Protein AF-A0A6A7SG89-F1 (afdb_monomer_lite)

pLDDT: mean 86.9, std 17.3, range [41.78, 98.25]

InterPro domains:
  IPR036148 MmgE/PrpD superfamily [SSF103378] (22-86)
  IPR042183 MmgE/PrpD superfamily, domain 1 [G3DSA:1.10.4100.10] (7-88)

Secondary structure (DSSP, 8-state):
-PPPP-----TT------PPPPP----SS-TTSGGGHHHHHHHHHHHHHHHHHTTS-HHHHHHHHHHHH-HHHHHHS-HHHHHHTT--

Structure (mmCIF, N/CA/C/O backbone):
data_AF-A0A6A7SG89-F1
#
_entry.id   AF-A0A6A7SG89-F1
#
loop_
_atom_site.group_PDB
_atom_site.id
_atom_site.type_symbol
_atom_site.label_atom_id
_atom_site.label_alt_id
_atom_site.label_comp_id
_atom_site.label_asym_id
_atom_site.label_entity_id
_atom_site.label_seq_id
_atom_site.pdbx_PDB_ins_code
_atom_site.Cartn_x
_atom_site.Cartn_y
_atom_site.Cartn_z
_atom_site.occupancy
_atom_site.B_iso_or_equiv
_atom_site.auth_seq_id
_atom_site.auth_comp_id
_atom_site.auth_asym_id
_atom_site.auth_atom_id
_atom_site.pdbx_PDB_model_num
ATOM 1 N N . MET A 1 1 ? 32.819 -11.200 -41.557 1.00 42.00 1 MET A N 1
ATOM 2 C CA . MET A 1 1 ? 34.092 -10.653 -41.039 1.00 42.00 1 MET A CA 1
ATOM 3 C C . MET A 1 1 ? 34.032 -10.762 -39.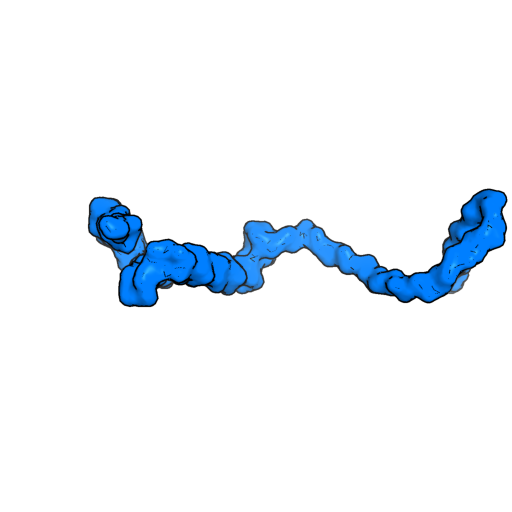522 1.00 42.00 1 MET A C 1
ATOM 5 O O . MET A 1 1 ? 33.158 -10.143 -38.935 1.00 42.00 1 MET A O 1
ATOM 9 N N . ALA A 1 2 ? 34.827 -11.647 -38.918 1.00 41.78 2 ALA A N 1
ATOM 10 C CA . ALA A 1 2 ? 34.803 -11.912 -37.478 1.00 41.78 2 ALA A CA 1
ATOM 11 C C . ALA A 1 2 ? 35.725 -10.923 -36.747 1.00 41.78 2 ALA A C 1
ATOM 13 O O . ALA A 1 2 ? 36.898 -10.806 -37.097 1.00 41.78 2 ALA A O 1
ATOM 14 N N . THR A 1 3 ? 35.194 -10.194 -35.769 1.00 48.75 3 THR A N 1
ATOM 15 C CA . THR A 1 3 ? 35.957 -9.267 -34.922 1.00 48.75 3 THR A CA 1
ATOM 16 C C . THR A 1 3 ? 36.855 -10.069 -33.968 1.00 48.75 3 THR A C 1
ATOM 18 O O . THR A 1 3 ? 36.358 -11.009 -33.344 1.00 48.75 3 THR A O 1
ATOM 21 N N . PRO A 1 4 ? 38.156 -9.753 -33.832 1.00 49.81 4 PRO A N 1
ATOM 22 C CA . PRO A 1 4 ? 39.041 -10.479 -32.923 1.00 49.81 4 PRO A CA 1
ATOM 23 C C . PRO A 1 4 ? 38.704 -10.161 -31.454 1.00 49.81 4 PRO A C 1
ATOM 25 O O . PRO A 1 4 ? 38.203 -9.070 -31.165 1.00 49.81 4 PRO A O 1
ATOM 28 N N . PRO A 1 5 ? 38.972 -11.080 -30.506 1.00 50.81 5 PRO A N 1
ATOM 29 C CA . PRO A 1 5 ? 38.759 -10.812 -29.092 1.00 50.81 5 PRO A CA 1
ATOM 30 C C . PRO A 1 5 ? 39.749 -9.748 -28.602 1.00 50.81 5 PRO A C 1
ATOM 32 O O . PRO A 1 5 ? 40.933 -9.766 -28.939 1.00 50.81 5 PRO A O 1
ATOM 35 N N . LEU A 1 6 ? 39.248 -8.811 -27.798 1.00 53.25 6 LEU A N 1
ATOM 36 C CA . LEU A 1 6 ? 40.036 -7.749 -27.186 1.00 53.25 6 LEU A CA 1
ATOM 37 C C . LEU A 1 6 ? 40.953 -8.361 -26.112 1.00 53.25 6 LEU A C 1
ATOM 39 O O . LEU A 1 6 ? 40.528 -8.576 -24.977 1.00 53.25 6 LEU A O 1
ATOM 43 N N . THR A 1 7 ? 42.205 -8.670 -26.454 1.00 53.56 7 THR A N 1
ATOM 44 C CA . THR A 1 7 ? 43.186 -9.114 -25.455 1.00 53.56 7 THR A CA 1
ATOM 45 C C . THR A 1 7 ? 43.642 -7.913 -24.632 1.00 53.56 7 THR A C 1
ATOM 47 O O . THR A 1 7 ? 44.591 -7.218 -24.998 1.00 53.56 7 THR A O 1
ATOM 50 N N . ALA A 1 8 ? 42.967 -7.659 -23.512 1.00 50.38 8 ALA A N 1
ATOM 51 C CA . ALA A 1 8 ? 43.426 -6.706 -22.509 1.00 50.38 8 ALA A CA 1
ATOM 52 C C . ALA A 1 8 ? 44.775 -7.182 -21.938 1.00 50.38 8 ALA A C 1
ATOM 54 O O . ALA A 1 8 ? 44.833 -8.154 -21.187 1.00 50.38 8 ALA A O 1
ATOM 55 N N . HIS A 1 9 ? 45.866 -6.522 -22.330 1.00 47.78 9 HIS A N 1
ATOM 56 C CA . HIS A 1 9 ? 47.188 -6.735 -21.744 1.00 47.78 9 HIS A CA 1
ATOM 57 C C . HIS A 1 9 ? 47.370 -5.756 -20.579 1.00 47.78 9 HIS A C 1
ATOM 59 O O . HIS A 1 9 ? 47.338 -4.543 -20.774 1.00 47.78 9 HIS A O 1
ATOM 65 N N . ASN A 1 10 ? 47.554 -6.289 -19.372 1.00 51.75 10 ASN A N 1
ATOM 66 C CA . ASN A 1 10 ? 48.020 -5.545 -18.201 1.00 51.75 10 ASN A CA 1
ATOM 67 C C . ASN A 1 10 ? 49.568 -5.551 -18.208 1.00 51.75 10 ASN A C 1
ATOM 69 O O . ASN A 1 10 ? 50.130 -6.622 -18.456 1.00 51.75 10 ASN A O 1
ATOM 73 N N . PRO A 1 11 ? 50.277 -4.434 -17.948 1.00 54.34 11 PRO A N 1
ATOM 74 C CA . PRO A 1 11 ? 51.745 -4.362 -18.018 1.00 54.34 11 PRO A CA 1
ATOM 75 C C . PRO A 1 11 ? 52.550 -5.308 -17.100 1.00 54.34 11 PRO A C 1
ATOM 77 O O . PRO A 1 11 ? 53.755 -5.418 -17.291 1.00 54.34 11 PRO A O 1
ATOM 80 N N . GLU A 1 12 ? 51.940 -6.023 -16.146 1.00 58.59 12 GLU A N 1
ATOM 81 C CA . GLU A 1 12 ? 52.677 -6.775 -15.108 1.00 58.59 12 GLU A CA 1
ATOM 82 C C . GLU A 1 12 ? 52.615 -8.313 -15.195 1.00 58.59 12 GLU A C 1
ATOM 84 O O . GLU A 1 12 ? 52.946 -9.000 -14.232 1.00 58.59 12 GLU A O 1
ATOM 89 N N . GLY A 1 13 ? 52.209 -8.900 -16.328 1.00 55.47 13 GLY A N 1
ATOM 90 C CA . GLY A 1 13 ? 52.454 -10.327 -16.631 1.00 55.47 13 GLY A CA 1
ATOM 91 C C . GLY A 1 13 ? 51.863 -11.382 -15.672 1.00 55.47 13 GLY A C 1
ATOM 92 O O . GLY A 1 13 ? 52.031 -12.579 -15.902 1.00 55.47 13 GLY A O 1
ATOM 93 N N . THR A 1 14 ? 51.139 -10.986 -14.625 1.00 62.41 14 THR A N 1
ATOM 94 C CA . THR A 1 14 ? 50.559 -11.907 -13.646 1.00 62.41 14 THR A CA 1
ATOM 95 C C . THR A 1 14 ? 49.186 -12.350 -14.130 1.00 62.41 14 THR A C 1
ATOM 97 O O . THR A 1 14 ? 48.220 -11.585 -14.142 1.00 62.41 14 THR A O 1
ATOM 100 N N . ARG A 1 15 ? 49.104 -13.609 -14.569 1.00 55.84 15 ARG A N 1
ATOM 101 C CA . ARG A 1 15 ? 47.860 -14.257 -14.990 1.00 55.84 15 ARG A CA 1
ATOM 102 C C . ARG A 1 15 ? 46.974 -14.446 -13.752 1.00 55.84 15 ARG A C 1
ATOM 104 O O . ARG A 1 15 ? 47.202 -15.358 -12.963 1.00 55.84 15 ARG A O 1
ATOM 111 N N . LEU A 1 16 ? 45.983 -13.570 -13.572 1.00 61.97 16 LEU A N 1
ATOM 112 C CA . LEU A 1 16 ? 44.913 -13.773 -12.592 1.00 61.97 16 LEU A CA 1
ATOM 113 C C . LEU A 1 16 ? 44.238 -15.136 -12.861 1.00 61.97 16 LEU A C 1
ATOM 115 O O . LEU A 1 16 ? 44.115 -15.522 -14.031 1.00 61.97 16 LEU A O 1
ATOM 119 N N . PRO A 1 17 ? 43.824 -15.891 -11.824 1.00 69.31 17 PRO A N 1
ATOM 120 C CA . PRO A 1 17 ? 43.144 -17.170 -12.016 1.00 69.31 17 PRO A CA 1
ATOM 121 C C . PRO A 1 17 ? 41.879 -16.977 -12.862 1.00 69.31 17 PRO A C 1
ATOM 123 O O . PRO A 1 17 ? 41.266 -15.912 -12.834 1.00 69.31 17 PRO A O 1
ATOM 126 N N . ALA A 1 18 ? 41.488 -18.002 -13.623 1.00 67.44 18 ALA A N 1
ATOM 127 C CA . ALA A 1 18 ? 40.298 -17.962 -14.470 1.00 67.44 18 ALA A CA 1
ATOM 128 C C . ALA A 1 18 ? 39.026 -17.846 -13.608 1.00 67.44 18 ALA A C 1
ATOM 130 O O . ALA A 1 18 ? 38.427 -18.846 -13.216 1.00 67.44 18 ALA A O 1
ATOM 131 N N . VAL A 1 19 ? 38.628 -16.617 -13.280 1.00 77.44 19 VAL A N 1
ATOM 132 C CA . VAL A 1 19 ? 37.381 -16.329 -12.570 1.00 77.44 19 VAL A CA 1
ATOM 133 C C . VAL A 1 19 ? 36.237 -16.357 -13.580 1.00 77.44 19 VAL A C 1
ATOM 135 O O . VAL A 1 19 ? 36.295 -15.701 -14.620 1.00 77.44 19 VAL A O 1
ATOM 138 N N . ARG A 1 20 ? 35.181 -17.122 -13.284 1.00 82.12 20 ARG A N 1
ATOM 139 C CA . ARG A 1 20 ? 33.937 -17.088 -14.062 1.00 82.12 20 ARG A CA 1
ATOM 140 C C . ARG A 1 20 ? 33.268 -15.731 -13.843 1.00 82.12 20 ARG A C 1
ATOM 142 O O . ARG A 1 20 ? 32.864 -15.419 -12.728 1.00 82.12 20 ARG A O 1
ATOM 149 N N . VAL A 1 21 ? 33.142 -14.945 -14.905 1.00 84.75 21 VAL A N 1
ATOM 150 C CA . VAL A 1 21 ? 32.401 -13.678 -14.904 1.00 84.75 21 VAL A CA 1
ATOM 151 C C . VAL A 1 21 ? 30.983 -13.968 -15.395 1.00 84.75 21 VAL A C 1
ATOM 153 O O . VAL A 1 21 ? 30.813 -14.723 -16.352 1.00 84.75 21 VAL A O 1
ATOM 156 N N . SER A 1 22 ? 29.966 -13.435 -14.715 1.00 89.31 22 SER A N 1
ATOM 157 C CA . SER A 1 22 ? 28.583 -13.522 -15.193 1.00 89.31 22 SER A CA 1
ATOM 158 C C . SER A 1 22 ? 28.385 -12.636 -16.419 1.00 89.31 22 SER A C 1
ATOM 160 O O . SER A 1 22 ? 29.073 -11.626 -16.580 1.00 89.31 22 SER A O 1
ATOM 162 N N . ASP A 1 23 ? 27.393 -12.960 -17.241 1.00 91.25 23 ASP A N 1
ATOM 163 C CA . ASP A 1 23 ? 27.012 -12.088 -18.345 1.00 91.25 23 ASP A CA 1
ATOM 164 C C . ASP A 1 23 ? 26.607 -10.700 -17.839 1.00 91.25 23 ASP A C 1
ATOM 166 O O . ASP A 1 23 ? 26.107 -10.518 -16.721 1.00 91.25 23 ASP A O 1
ATOM 170 N N . ARG A 1 24 ? 26.840 -9.692 -18.678 1.00 89.88 24 ARG A N 1
ATOM 171 C CA . ARG A 1 24 ? 26.457 -8.317 -18.374 1.00 89.88 24 ARG A CA 1
ATOM 172 C C . ARG A 1 24 ? 24.938 -8.186 -18.478 1.00 89.88 24 ARG A C 1
ATOM 174 O O . ARG A 1 24 ? 24.390 -8.212 -19.574 1.00 89.88 24 ARG A O 1
ATOM 181 N N . VAL A 1 25 ? 24.277 -7.981 -17.342 1.00 92.12 25 VAL A N 1
ATOM 182 C CA . VAL A 1 25 ? 22.840 -7.686 -17.281 1.00 92.12 25 VAL A CA 1
ATOM 183 C C . VAL A 1 25 ? 22.634 -6.173 -17.309 1.00 92.12 25 VAL A C 1
ATOM 185 O O . VAL A 1 25 ? 23.158 -5.456 -16.456 1.00 92.12 25 VAL A O 1
ATOM 188 N N . ALA A 1 26 ? 21.880 -5.684 -18.291 1.00 91.69 26 ALA A N 1
ATOM 189 C CA . ALA A 1 26 ? 21.421 -4.301 -18.339 1.00 91.69 26 ALA A CA 1
ATOM 190 C C . ALA A 1 26 ? 20.004 -4.198 -17.753 1.00 91.69 26 ALA A C 1
ATOM 192 O O . ALA A 1 26 ? 19.176 -5.085 -17.948 1.00 91.69 26 ALA A O 1
ATOM 193 N N . VAL A 1 27 ? 19.749 -3.131 -16.992 1.00 92.75 27 VAL A N 1
ATOM 194 C CA . VAL A 1 27 ? 18.421 -2.793 -16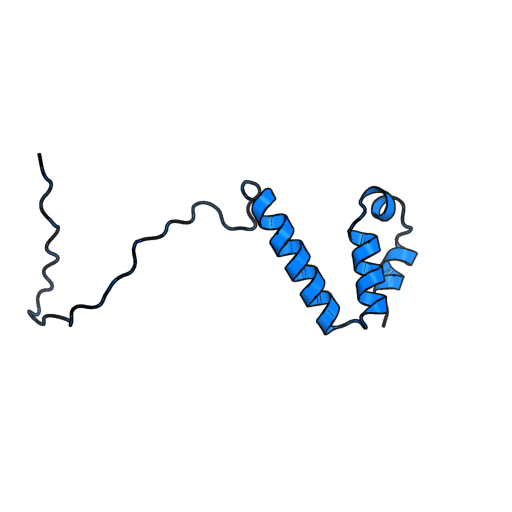.463 1.00 92.75 27 VAL A CA 1
ATOM 195 C C . VAL A 1 27 ? 18.152 -1.335 -16.802 1.00 92.75 27 VAL A C 1
ATOM 197 O O . VAL A 1 27 ? 18.592 -0.425 -16.103 1.00 92.75 27 VAL A O 1
ATOM 200 N N . GLU A 1 28 ? 17.437 -1.113 -17.897 1.00 94.31 28 GLU A N 1
ATOM 201 C CA . GLU A 1 28 ? 17.163 0.218 -18.443 1.00 94.31 28 GLU A CA 1
ATOM 202 C C 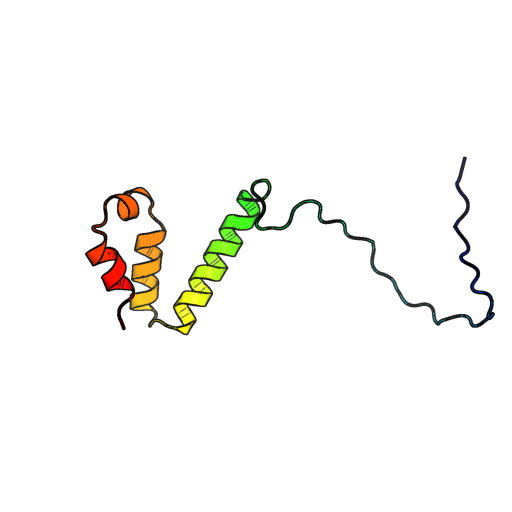. GLU A 1 28 ? 16.141 0.984 -17.595 1.00 94.31 28 GLU A C 1
ATOM 204 O O . GLU A 1 28 ? 16.200 2.209 -17.494 1.00 94.31 28 GLU A O 1
ATOM 209 N N . TYR A 1 29 ? 15.210 0.265 -16.959 1.00 94.62 29 TYR A N 1
ATOM 210 C CA . TYR A 1 29 ? 14.198 0.844 -16.080 1.00 94.62 29 TYR A CA 1
ATOM 211 C C . TYR A 1 29 ? 14.133 0.087 -14.749 1.00 94.62 29 TYR A C 1
ATOM 213 O O . TYR A 1 29 ? 13.868 -1.124 -14.746 1.00 94.62 29 TYR A O 1
ATOM 221 N N . PRO A 1 30 ? 14.314 0.770 -13.601 1.00 95.56 30 PRO A N 1
ATOM 222 C CA . PRO A 1 30 ? 14.152 0.133 -12.300 1.00 95.56 30 PRO A CA 1
ATOM 223 C C . PRO A 1 30 ? 12.703 -0.333 -12.109 1.00 95.56 30 PRO A C 1
ATOM 225 O O . PRO A 1 30 ? 11.780 0.199 -12.726 1.00 95.56 30 PRO A O 1
ATOM 228 N N . ILE A 1 31 ? 12.486 -1.297 -11.214 1.00 95.75 31 ILE A N 1
ATOM 229 C CA . ILE A 1 31 ? 11.162 -1.903 -10.978 1.00 95.75 31 ILE A CA 1
ATOM 230 C C . ILE A 1 31 ? 10.083 -0.881 -10.567 1.00 95.75 31 ILE A C 1
ATOM 232 O O . ILE A 1 31 ? 8.912 -1.030 -10.893 1.00 95.75 31 ILE A O 1
ATOM 236 N N . GLY A 1 32 ? 10.479 0.214 -9.907 1.00 94.44 32 GLY A N 1
ATOM 237 C CA . GLY A 1 32 ? 9.577 1.304 -9.519 1.00 94.44 32 GLY A CA 1
ATOM 238 C C . GLY A 1 32 ? 9.207 2.270 -10.653 1.00 94.44 32 GLY A C 1
ATOM 239 O O . GLY A 1 32 ? 8.409 3.186 -10.434 1.00 94.44 32 GLY A O 1
ATOM 240 N N . HIS A 1 33 ? 9.774 2.110 -11.849 1.00 97.62 33 HIS A N 1
ATOM 241 C CA . HIS A 1 33 ? 9.540 3.006 -12.978 1.00 97.62 33 HIS A CA 1
ATOM 242 C C . HIS A 1 33 ? 8.138 2.817 -13.581 1.00 97.62 33 HIS A C 1
ATOM 244 O O . HIS A 1 33 ? 7.615 1.706 -13.637 1.00 97.62 33 HIS A O 1
ATOM 250 N N . ARG A 1 34 ? 7.537 3.895 -14.114 1.00 95.19 34 ARG A N 1
ATOM 251 C CA . ARG A 1 34 ? 6.175 3.875 -14.692 1.00 95.19 34 ARG A CA 1
ATOM 252 C C . ARG A 1 34 ? 5.987 2.793 -15.764 1.00 95.19 34 ARG A C 1
ATOM 254 O O . ARG A 1 34 ? 4.936 2.174 -15.819 1.00 95.19 34 ARG A O 1
ATOM 261 N N . ARG A 1 35 ? 7.012 2.557 -16.590 1.00 95.69 35 ARG A N 1
ATOM 262 C CA . ARG A 1 35 ? 6.993 1.558 -17.679 1.00 95.69 35 ARG A CA 1
ATOM 263 C C . ARG A 1 35 ? 6.943 0.103 -17.197 1.00 95.69 35 ARG A C 1
ATOM 265 O O . ARG A 1 35 ? 6.651 -0.761 -18.004 1.00 95.69 35 ARG A O 1
ATOM 272 N N . ARG A 1 36 ? 7.244 -0.159 -15.922 1.00 97.12 36 ARG A N 1
ATOM 273 C CA . ARG A 1 36 ? 7.238 -1.499 -15.316 1.00 97.12 36 ARG A CA 1
ATOM 274 C C . ARG A 1 36 ? 6.169 -1.624 -14.233 1.00 97.12 36 ARG A C 1
ATOM 276 O O . ARG A 1 36 ? 6.324 -2.414 -13.315 1.00 97.12 36 ARG A O 1
ATOM 283 N N . ARG A 1 37 ? 5.098 -0.821 -14.280 1.00 96.12 37 ARG A N 1
ATOM 284 C CA . ARG A 1 37 ? 4.039 -0.848 -13.253 1.00 96.12 37 ARG A CA 1
ATOM 285 C C . ARG A 1 37 ? 3.363 -2.213 -13.145 1.00 96.12 37 ARG A C 1
ATOM 287 O O . ARG A 1 37 ? 3.100 -2.625 -12.024 1.00 96.12 37 ARG A O 1
ATOM 294 N N . ASP A 1 38 ? 3.181 -2.922 -14.251 1.00 96.94 38 ASP A N 1
ATOM 295 C CA . ASP A 1 38 ? 2.565 -4.254 -14.237 1.00 96.94 38 ASP A CA 1
ATOM 296 C C . ASP A 1 38 ? 3.402 -5.260 -13.426 1.00 96.94 38 ASP A C 1
ATOM 298 O O . ASP A 1 38 ? 2.859 -6.039 -12.651 1.00 96.94 38 ASP A O 1
ATOM 302 N N . GLU A 1 39 ? 4.734 -5.168 -13.508 1.00 96.38 39 GLU A N 1
ATOM 303 C CA . GLU A 1 39 ? 5.668 -5.951 -12.683 1.00 96.38 39 GLU A CA 1
ATOM 304 C C . GLU A 1 39 ? 5.865 -5.353 -11.275 1.00 96.38 39 GLU A C 1
ATOM 306 O O . GLU A 1 39 ? 6.132 -6.061 -10.305 1.00 96.38 39 GLU A O 1
ATOM 311 N N . GLY A 1 40 ? 5.763 -4.028 -11.157 1.00 97.19 40 GLY A N 1
ATOM 312 C CA . GLY A 1 40 ? 6.093 -3.261 -9.960 1.00 97.19 40 GLY A CA 1
ATOM 313 C C . GLY A 1 40 ? 4.978 -3.201 -8.915 1.00 97.19 40 GLY A C 1
ATOM 314 O O . GLY A 1 40 ? 5.256 -3.126 -7.720 1.00 97.19 40 GLY A O 1
ATOM 315 N N . ILE A 1 41 ? 3.713 -3.217 -9.336 1.00 96.75 41 ILE A N 1
ATOM 316 C CA . ILE A 1 41 ? 2.564 -3.182 -8.423 1.00 96.75 41 ILE A CA 1
ATOM 317 C C . ILE A 1 41 ? 2.487 -4.448 -7.555 1.00 96.75 41 ILE A C 1
ATOM 319 O O . ILE A 1 41 ? 2.320 -4.282 -6.346 1.00 96.75 41 ILE A O 1
ATOM 323 N N . PRO A 1 42 ? 2.663 -5.678 -8.083 1.00 96.75 42 PRO A N 1
ATOM 324 C CA . PRO A 1 42 ? 2.704 -6.883 -7.254 1.00 96.75 42 PRO A CA 1
ATOM 325 C C . PRO A 1 42 ? 3.766 -6.802 -6.152 1.00 96.75 42 PRO A C 1
ATOM 327 O O . PRO A 1 42 ? 3.447 -6.929 -4.975 1.00 96.75 42 PRO A O 1
ATOM 330 N N . VAL A 1 43 ? 5.008 -6.440 -6.498 1.00 97.38 43 VAL A N 1
ATOM 331 C CA . VAL A 1 43 ? 6.086 -6.339 -5.496 1.00 97.38 43 VAL A CA 1
ATOM 332 C C . VAL A 1 43 ? 5.854 -5.215 -4.481 1.00 97.38 43 VAL A C 1
ATOM 334 O O . VAL A 1 43 ? 6.333 -5.296 -3.346 1.00 97.38 43 VAL A O 1
ATOM 337 N N . LEU A 1 44 ? 5.125 -4.161 -4.867 1.00 97.00 44 LEU A N 1
ATOM 338 C CA . LEU A 1 44 ? 4.732 -3.082 -3.965 1.00 97.00 44 LEU A CA 1
ATOM 339 C C . LEU A 1 44 ? 3.664 -3.547 -2.968 1.00 97.00 44 LEU A C 1
ATOM 341 O O . LEU A 1 44 ? 3.784 -3.218 -1.787 1.00 97.00 44 LEU A O 1
ATOM 345 N N . LYS A 1 45 ? 2.671 -4.323 -3.421 1.00 96.56 45 LYS A N 1
ATOM 346 C CA . LYS A 1 45 ? 1.658 -4.938 -2.550 1.00 96.56 45 LYS A CA 1
ATOM 347 C C . LYS A 1 45 ? 2.309 -5.885 -1.546 1.00 96.56 45 LYS A C 1
ATOM 349 O O . LYS A 1 45 ? 2.149 -5.679 -0.347 1.00 96.56 45 LYS A O 1
ATOM 354 N N . ASP A 1 46 ? 3.173 -6.789 -2.006 1.00 97.62 46 ASP A N 1
ATOM 355 C CA . ASP A 1 46 ? 3.873 -7.712 -1.107 1.00 97.62 46 ASP A CA 1
ATOM 356 C C . ASP A 1 46 ? 4.754 -6.966 -0.091 1.00 97.62 46 ASP A C 1
ATOM 358 O O . ASP A 1 46 ? 4.871 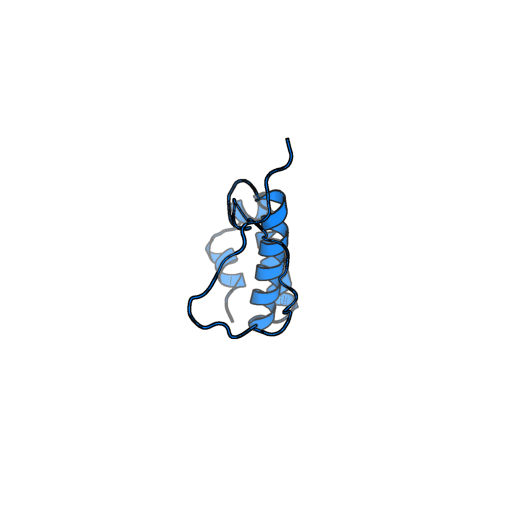-7.355 1.072 1.00 97.62 46 ASP A O 1
ATOM 362 N N . LYS A 1 47 ? 5.416 -5.878 -0.518 1.00 97.81 47 LYS A N 1
ATOM 363 C CA . LYS A 1 47 ? 6.192 -5.022 0.391 1.00 97.81 47 LYS A CA 1
ATOM 364 C C . LYS A 1 47 ? 5.289 -4.416 1.461 1.00 97.81 47 LYS A C 1
ATOM 366 O O . LYS A 1 47 ? 5.678 -4.409 2.626 1.00 97.81 47 LYS A O 1
ATOM 371 N N . PHE A 1 48 ? 4.130 -3.901 1.066 1.00 97.94 48 PHE A N 1
ATOM 372 C CA . PHE A 1 48 ? 3.179 -3.277 1.973 1.00 97.94 48 PHE A CA 1
ATOM 373 C C . PHE A 1 48 ? 2.646 -4.274 3.008 1.00 97.94 48 PHE A C 1
ATOM 375 O O . PHE A 1 48 ? 2.736 -4.001 4.203 1.00 97.94 48 PHE A O 1
ATOM 382 N N . GLU A 1 49 ? 2.216 -5.458 2.573 1.00 97.56 49 GLU A N 1
ATOM 383 C CA . GLU A 1 49 ? 1.765 -6.545 3.452 1.00 97.56 49 GLU A CA 1
ATOM 384 C C . GLU A 1 49 ? 2.832 -6.934 4.480 1.00 97.56 49 GLU A C 1
ATOM 386 O O . GLU A 1 49 ? 2.570 -6.950 5.687 1.00 97.56 49 GLU A O 1
ATOM 391 N N . ARG A 1 50 ? 4.074 -7.161 4.024 1.00 98.06 50 ARG A N 1
ATOM 392 C CA . ARG A 1 50 ? 5.200 -7.459 4.923 1.00 98.06 50 ARG A CA 1
ATOM 393 C C . ARG A 1 50 ? 5.458 -6.331 5.915 1.00 98.06 50 ARG A C 1
ATOM 395 O O . ARG A 1 50 ? 5.763 -6.611 7.068 1.00 98.06 50 ARG A O 1
ATOM 402 N N . SER A 1 51 ? 5.358 -5.072 5.486 1.00 98.00 51 SER A N 1
ATOM 403 C CA . SER A 1 51 ? 5.548 -3.916 6.367 1.00 98.00 51 SER A CA 1
ATOM 404 C C . SER A 1 51 ? 4.443 -3.781 7.415 1.00 98.00 51 SER A C 1
ATOM 406 O O . SER A 1 51 ? 4.748 -3.415 8.544 1.00 98.00 51 SER A O 1
ATOM 408 N N . LEU A 1 52 ? 3.187 -4.100 7.094 1.00 97.56 52 LEU A N 1
ATOM 409 C CA . LEU A 1 52 ? 2.102 -4.084 8.081 1.00 97.56 52 LEU A CA 1
ATOM 410 C C . LEU A 1 52 ? 2.281 -5.172 9.142 1.00 97.56 52 LEU A C 1
ATOM 412 O O . LEU A 1 52 ? 2.088 -4.913 10.332 1.00 97.56 52 LEU A O 1
ATOM 416 N N . ALA A 1 53 ? 2.706 -6.363 8.718 1.00 96.75 53 ALA A N 1
ATOM 417 C CA . ALA A 1 53 ? 2.911 -7.504 9.604 1.00 96.75 53 ALA A CA 1
ATOM 418 C C . ALA A 1 53 ? 3.991 -7.270 10.679 1.00 96.75 53 ALA A C 1
ATOM 420 O O . ALA A 1 53 ? 3.999 -7.967 11.690 1.00 96.75 53 ALA A O 1
ATOM 421 N N . THR A 1 54 ? 4.891 -6.293 10.504 1.00 97.12 54 THR A N 1
ATOM 422 C CA . THR A 1 54 ? 5.898 -5.969 11.529 1.00 97.12 54 THR A CA 1
ATOM 423 C C . THR A 1 54 ? 5.347 -5.130 12.679 1.00 97.12 54 THR A C 1
ATOM 425 O O . THR A 1 54 ? 5.976 -5.083 13.737 1.00 97.12 54 THR A O 1
ATOM 428 N N . ARG A 1 55 ? 4.205 -4.450 12.493 1.00 96.81 55 ARG A N 1
ATOM 429 C CA . ARG A 1 55 ? 3.694 -3.468 13.463 1.00 96.81 55 ARG A CA 1
ATOM 430 C C . ARG A 1 55 ? 2.296 -3.756 13.990 1.00 96.81 55 ARG A C 1
ATOM 432 O O . ARG A 1 55 ? 2.011 -3.363 15.123 1.00 96.81 55 ARG A O 1
ATOM 439 N N . PHE A 1 56 ? 1.458 -4.423 13.203 1.00 97.44 56 PHE A N 1
ATOM 440 C CA . PHE A 1 56 ? 0.047 -4.637 13.506 1.00 97.44 56 PHE A CA 1
ATOM 441 C C . PHE A 1 56 ? -0.275 -6.123 13.661 1.00 97.44 56 PHE A C 1
ATOM 443 O O . PHE A 1 56 ? 0.270 -6.972 12.956 1.00 97.44 56 PHE A O 1
ATOM 450 N N . ALA A 1 57 ? -1.208 -6.442 14.561 1.00 96.88 57 ALA A N 1
ATOM 451 C CA . ALA A 1 57 ? -1.742 -7.796 14.670 1.00 96.88 57 ALA A CA 1
ATOM 452 C C . ALA A 1 57 ? -2.446 -8.205 13.357 1.00 96.88 57 ALA A C 1
ATOM 454 O O . ALA A 1 57 ? -3.025 -7.337 12.694 1.00 96.88 57 ALA A O 1
ATOM 455 N N . PRO A 1 58 ? -2.496 -9.507 13.002 1.00 97.06 58 PRO A N 1
ATOM 456 C CA . PRO A 1 58 ? -3.028 -9.964 11.712 1.00 97.06 58 PRO A CA 1
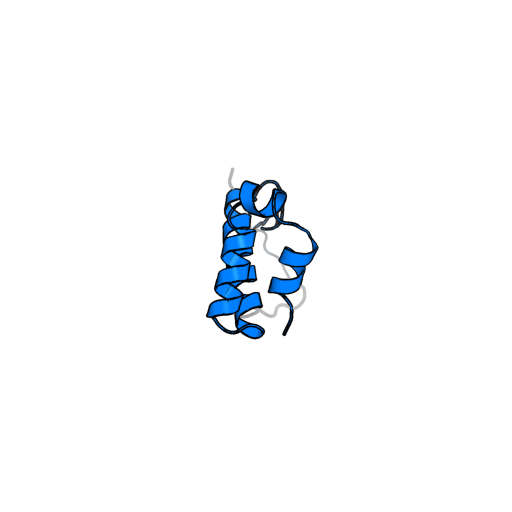ATOM 457 C C . PRO A 1 58 ? -4.423 -9.424 11.375 1.00 97.06 58 PRO A C 1
ATOM 459 O O . PRO A 1 58 ? -4.687 -9.033 10.243 1.00 97.06 58 PRO A O 1
ATOM 462 N N . LYS A 1 59 ? -5.305 -9.321 12.378 1.00 96.94 59 LYS A N 1
ATOM 463 C CA . LYS A 1 59 ? -6.659 -8.774 12.212 1.00 96.94 59 LYS A CA 1
ATOM 464 C C . LYS A 1 59 ? -6.654 -7.299 11.797 1.00 96.94 59 LYS A C 1
ATOM 466 O O . LYS A 1 59 ? -7.456 -6.898 10.961 1.00 96.94 59 LYS A O 1
ATOM 471 N N . GLN A 1 60 ? -5.789 -6.484 12.397 1.00 97.12 60 GLN A N 1
ATOM 472 C CA . GLN A 1 60 ? -5.705 -5.058 12.082 1.00 97.12 60 GLN A CA 1
ATOM 473 C C . GLN A 1 60 ? -4.995 -4.829 10.746 1.00 97.12 60 GLN A C 1
ATOM 475 O O . GLN A 1 60 ? -5.492 -4.059 9.931 1.00 97.12 60 GLN A O 1
ATOM 480 N N . ALA A 1 61 ? -3.908 -5.562 10.482 1.00 97.56 61 ALA A N 1
ATOM 481 C CA . ALA A 1 61 ? -3.240 -5.550 9.183 1.00 97.56 61 ALA A CA 1
ATOM 482 C C . ALA A 1 61 ? -4.209 -5.915 8.043 1.00 97.56 61 ALA A C 1
ATOM 484 O O . ALA A 1 61 ? -4.248 -5.210 7.040 1.00 97.56 61 ALA A O 1
ATOM 485 N N . GLY A 1 62 ? -5.050 -6.942 8.230 1.00 96.88 62 GLY A N 1
ATOM 486 C CA . GLY A 1 62 ? -6.094 -7.315 7.270 1.00 96.88 62 GLY A CA 1
ATOM 487 C C . GLY A 1 62 ? -7.080 -6.179 6.994 1.00 96.88 62 GLY A C 1
ATOM 488 O O . GLY A 1 62 ? -7.293 -5.823 5.843 1.00 96.88 62 GLY A O 1
ATOM 489 N N . ARG A 1 63 ? -7.594 -5.512 8.038 1.00 96.38 63 ARG A N 1
ATOM 490 C CA . ARG A 1 63 ? -8.500 -4.358 7.866 1.00 96.38 63 ARG A CA 1
ATOM 491 C C . ARG A 1 63 ? -7.870 -3.220 7.056 1.00 96.38 63 ARG A C 1
ATOM 493 O O . ARG A 1 63 ? -8.560 -2.610 6.243 1.00 96.38 63 ARG A O 1
ATOM 500 N N . ILE A 1 64 ? -6.590 -2.925 7.293 1.00 97.12 64 ILE A N 1
ATOM 501 C CA . ILE A 1 64 ? -5.841 -1.904 6.547 1.00 97.12 64 ILE A CA 1
ATOM 502 C C . ILE A 1 64 ? -5.671 -2.333 5.081 1.00 97.12 64 ILE A C 1
ATOM 504 O O . ILE A 1 64 ? -5.909 -1.533 4.177 1.00 97.12 64 ILE A O 1
ATOM 508 N N . LEU A 1 65 ? -5.300 -3.594 4.837 1.00 97.19 65 LEU A N 1
ATOM 509 C CA . LEU A 1 65 ? -5.146 -4.145 3.487 1.00 97.19 65 LEU A CA 1
ATOM 510 C C . LEU A 1 65 ? -6.452 -4.098 2.696 1.00 97.19 65 LEU A C 1
ATOM 512 O O . LEU A 1 65 ? -6.449 -3.621 1.563 1.00 97.19 65 LEU A O 1
ATOM 516 N N . ASP A 1 66 ? -7.560 -4.512 3.306 1.00 95.88 66 ASP A N 1
ATOM 517 C CA . ASP A 1 66 ? -8.880 -4.497 2.674 1.00 95.88 66 ASP A CA 1
ATOM 518 C C . ASP A 1 66 ? -9.313 -3.069 2.322 1.00 95.88 66 ASP A C 1
ATOM 520 O O . ASP A 1 66 ? -9.859 -2.827 1.247 1.00 95.88 66 ASP A O 1
ATOM 524 N N . ALA A 1 67 ? -9.053 -2.102 3.211 1.00 95.88 67 ALA A N 1
ATOM 525 C CA . ALA A 1 67 ? -9.353 -0.698 2.950 1.00 95.88 67 ALA A CA 1
ATOM 526 C C . ALA A 1 67 ? -8.517 -0.144 1.785 1.00 95.88 67 ALA A C 1
ATOM 528 O O . ALA A 1 67 ? -9.048 0.566 0.939 1.00 95.88 67 ALA A O 1
ATOM 529 N N . CYS A 1 68 ? -7.226 -0.482 1.705 1.00 96.75 68 CYS A N 1
ATOM 530 C CA . CYS A 1 68 ? -6.343 -0.013 0.633 1.00 96.75 68 CYS A CA 1
ATOM 531 C C . CYS A 1 68 ? -6.485 -0.791 -0.691 1.00 96.75 68 CYS A C 1
ATOM 533 O O . CYS A 1 68 ? -6.012 -0.314 -1.725 1.00 96.75 68 CYS A O 1
ATOM 535 N N . GLY A 1 69 ? -7.081 -1.986 -0.673 1.00 94.94 69 GLY A N 1
ATOM 536 C CA . GLY A 1 69 ? -7.218 -2.866 -1.838 1.00 94.94 69 GLY A CA 1
ATOM 537 C C . GLY A 1 69 ? -8.349 -2.478 -2.796 1.00 94.94 69 GLY A C 1
ATOM 538 O O . GLY A 1 69 ? -8.268 -2.784 -3.987 1.00 94.94 69 GLY A O 1
ATOM 539 N N . GLU A 1 70 ? -9.364 -1.770 -2.300 1.00 94.50 70 GLU A N 1
ATOM 540 C CA . GLU A 1 70 ? -10.544 -1.351 -3.059 1.00 94.50 70 GLU A CA 1
ATOM 541 C C . GLU A 1 70 ? -10.582 0.169 -3.218 1.00 94.50 70 GLU A C 1
ATOM 543 O O . GLU A 1 70 ? -10.895 0.911 -2.289 1.00 94.50 70 GLU A O 1
ATOM 548 N N . ARG A 1 71 ? -10.288 0.644 -4.431 1.00 94.69 71 ARG A N 1
ATOM 549 C CA . ARG A 1 71 ? -10.158 2.077 -4.718 1.00 94.69 71 ARG A CA 1
ATOM 550 C C . ARG A 1 71 ? -11.410 2.884 -4.368 1.00 94.69 71 ARG A C 1
ATOM 552 O O . ARG A 1 71 ? -11.298 3.893 -3.688 1.00 94.69 71 ARG A O 1
ATOM 559 N N . GLU A 1 72 ? -12.578 2.450 -4.832 1.00 96.06 72 GLU A N 1
ATOM 560 C CA . GLU A 1 72 ? -13.839 3.179 -4.625 1.00 96.06 72 GLU A CA 1
ATOM 561 C C . GLU A 1 72 ? -14.190 3.273 -3.138 1.00 96.06 72 GLU A C 1
ATOM 563 O O . GLU A 1 72 ? -14.572 4.331 -2.642 1.00 96.06 72 GLU A O 1
ATOM 568 N N . ARG A 1 73 ? -13.978 2.177 -2.404 1.00 94.25 73 ARG A N 1
ATOM 569 C CA . ARG A 1 73 ? -14.181 2.122 -0.959 1.00 94.25 73 ARG A CA 1
ATOM 570 C C . ARG A 1 73 ? -13.221 3.050 -0.216 1.00 94.25 73 ARG A C 1
ATOM 572 O O . ARG A 1 73 ? -13.649 3.732 0.710 1.00 94.25 73 ARG A O 1
ATOM 579 N N . LEU A 1 74 ? -11.949 3.088 -0.618 1.00 96.88 74 LEU A N 1
ATOM 580 C CA . LEU A 1 74 ? -10.951 3.979 -0.026 1.00 96.88 74 LEU A CA 1
ATOM 581 C C . LEU A 1 74 ? -11.277 5.453 -0.287 1.00 96.88 74 LEU A C 1
ATOM 583 O O . LEU A 1 74 ? -11.194 6.264 0.628 1.00 96.88 74 LEU A O 1
ATOM 587 N N . GLU A 1 75 ? -11.654 5.796 -1.521 1.00 97.56 75 GLU A N 1
ATOM 588 C CA . GLU A 1 75 ? -12.000 7.168 -1.914 1.00 97.56 75 GLU A CA 1
ATOM 589 C C . GLU A 1 75 ? -13.271 7.673 -1.208 1.00 97.56 75 GLU A C 1
ATOM 591 O O . GLU A 1 75 ? -13.383 8.866 -0.933 1.00 97.56 75 GLU A O 1
ATOM 596 N N . ALA A 1 76 ? -14.205 6.775 -0.875 1.00 97.50 76 ALA A N 1
ATOM 597 C CA . ALA A 1 76 ? -15.420 7.100 -0.130 1.00 97.50 76 ALA A CA 1
ATOM 598 C C . ALA A 1 76 ? -15.231 7.144 1.401 1.00 97.50 76 ALA A C 1
ATOM 600 O O . ALA A 1 76 ? -16.104 7.652 2.107 1.00 97.50 76 ALA A O 1
ATOM 601 N N . MET A 1 77 ? -14.129 6.602 1.931 1.00 97.62 77 MET A N 1
ATOM 602 C CA . MET A 1 77 ? -13.899 6.501 3.374 1.00 97.62 77 MET A CA 1
ATOM 603 C C . MET A 1 77 ? -13.618 7.882 3.990 1.00 97.62 77 MET A C 1
ATOM 605 O O . MET A 1 77 ? -12.723 8.594 3.522 1.00 97.62 77 MET A O 1
ATOM 609 N N . PRO A 1 78 ? -14.312 8.273 5.076 1.00 98.25 78 PRO A N 1
ATOM 610 C CA . PRO A 1 78 ? -13.956 9.472 5.819 1.00 98.25 78 PRO A CA 1
ATOM 611 C C . PRO A 1 78 ? -12.512 9.402 6.326 1.00 98.25 78 PRO A C 1
ATOM 613 O O . PRO A 1 78 ? -12.069 8.391 6.865 1.00 98.25 78 PRO A O 1
ATOM 616 N N . VAL A 1 79 ? -11.778 10.509 6.205 1.00 97.56 79 VAL A N 1
ATOM 617 C CA . VAL A 1 79 ? -10.343 10.548 6.540 1.00 97.56 79 VAL A CA 1
ATOM 618 C C . VAL A 1 79 ? -10.066 10.121 7.985 1.00 97.56 79 VAL A C 1
ATOM 620 O O . VAL A 1 79 ? -9.091 9.419 8.229 1.00 97.56 79 VAL A O 1
ATOM 623 N N . HIS A 1 80 ? -10.915 10.516 8.939 1.00 97.94 80 HIS A N 1
ATOM 624 C CA . HIS A 1 80 ? -10.742 10.138 10.343 1.00 97.94 80 HIS A CA 1
ATOM 625 C C . HIS A 1 80 ? -10.875 8.621 10.544 1.00 97.94 80 HIS A C 1
ATOM 627 O O . HIS A 1 80 ? -10.003 8.023 11.162 1.00 97.94 80 HIS A O 1
ATOM 633 N N . GLU A 1 81 ? -11.869 7.985 9.915 1.00 97.38 81 GLU A N 1
ATOM 634 C CA . GLU A 1 81 ? -12.041 6.528 9.960 1.00 97.38 81 GLU A CA 1
ATOM 635 C C . GLU A 1 81 ? -10.850 5.794 9.340 1.00 97.38 81 GLU A C 1
ATOM 637 O O . GLU A 1 81 ? -10.416 4.767 9.864 1.00 97.38 81 GLU A O 1
ATOM 642 N N . PHE A 1 82 ? -10.290 6.324 8.246 1.00 97.81 82 PHE A N 1
ATOM 643 C CA . PHE A 1 82 ? -9.088 5.753 7.644 1.00 97.81 82 PHE A CA 1
ATOM 644 C C . PHE A 1 82 ? -7.901 5.820 8.602 1.00 97.81 82 PHE A C 1
ATOM 646 O O . PHE A 1 82 ? -7.212 4.818 8.776 1.00 97.81 82 PHE A O 1
ATOM 653 N N . VAL A 1 83 ? -7.660 6.975 9.228 1.00 97.50 83 VAL A N 1
ATOM 654 C CA . VAL A 1 83 ? -6.544 7.171 10.167 1.00 97.50 83 VAL A CA 1
ATOM 655 C C . VAL A 1 83 ? -6.706 6.293 11.413 1.00 97.50 83 VAL A C 1
ATOM 657 O O . VAL A 1 83 ? -5.717 5.720 11.874 1.00 97.50 83 VAL A O 1
ATOM 660 N N . ASP A 1 84 ? -7.935 6.088 11.891 1.00 97.31 84 ASP A N 1
ATOM 661 C CA . ASP A 1 84 ? -8.234 5.215 13.032 1.00 97.31 84 ASP A CA 1
ATOM 662 C C . ASP A 1 84 ? -7.836 3.747 12.789 1.00 97.31 84 ASP A C 1
ATOM 664 O O . ASP A 1 84 ? -7.532 3.023 13.739 1.00 97.31 84 ASP A O 1
ATOM 668 N N . LEU A 1 85 ? -7.753 3.289 11.530 1.00 96.62 85 LEU A N 1
ATOM 669 C CA . LEU A 1 85 ? -7.239 1.946 11.211 1.00 96.62 85 LEU A CA 1
ATOM 670 C C . LEU A 1 85 ? -5.768 1.754 11.622 1.00 96.62 85 LEU A C 1
ATOM 672 O O . LEU A 1 85 ? -5.343 0.617 11.840 1.00 96.62 85 LEU A O 1
ATOM 676 N N . TRP A 1 86 ? -5.001 2.841 11.736 1.00 97.00 86 TRP A N 1
ATOM 677 C CA . TRP A 1 86 ? -3.558 2.843 12.006 1.00 97.00 86 TRP A CA 1
ATOM 678 C C . TRP A 1 86 ? -3.207 3.143 13.466 1.00 97.00 86 TRP A C 1
ATOM 680 O O . TRP A 1 86 ? -2.028 3.099 13.827 1.00 97.00 86 TRP A O 1
ATOM 690 N N . ALA A 1 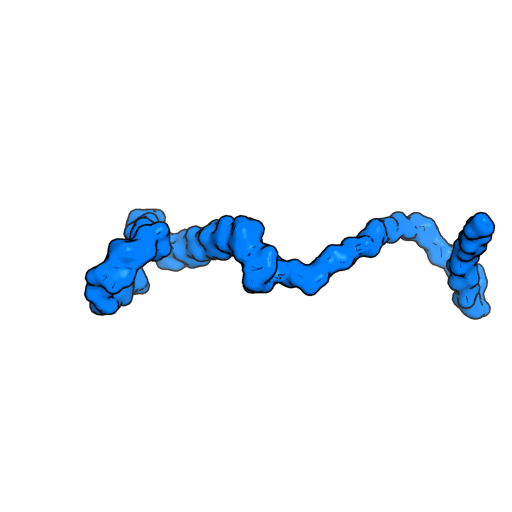87 ? -4.204 3.453 14.298 1.00 92.81 87 ALA A N 1
ATOM 691 C CA . ALA A 1 87 ? -4.015 3.659 15.728 1.00 92.81 87 ALA A CA 1
ATOM 692 C C . ALA A 1 87 ? -3.611 2.345 16.423 1.00 92.81 87 ALA A C 1
ATOM 694 O O . ALA A 1 87 ? -4.034 1.259 16.021 1.00 92.81 87 ALA A O 1
ATOM 695 N N . LEU A 1 88 ? -2.762 2.447 17.447 1.00 80.88 88 LEU A N 1
ATOM 696 C CA . LEU A 1 88 ? -2.246 1.317 18.230 1.00 80.88 88 LEU A CA 1
ATOM 697 C C . LEU A 1 88 ? -2.973 1.170 19.560 1.00 80.88 88 LEU A C 1
ATOM 699 O O . LEU A 1 88 ? -3.303 2.222 20.149 1.00 80.88 88 LEU A O 1
#

Foldseek 3Di:
DDDDDDPDDDPPPDDDPPDDDDDDDDDPDPCPDPVNCVVNVVVVLVVLLVVCVVPDDPVLSVVLSVCVVDPVSVVPDDPVVNVVSVDD

Radius of gyration: 25.31 Å; chains: 1; bounding box: 68×28×59 Å

Sequence (88 aa):
MATPPLTAHNPEGTRLPAVRVSDRVAVEYPIGHRRRRDEGIPVLKDKFERSLATRFAPKQAGRILDACGERERLEAMPVHEFVDLWAL

Organism: NCBI:txid527639